Protein AF-A0A0C9RRU3-F1 (afdb_monomer_lite)

InterPro domains:
  IPR029052 Metallo-dependent phosphatase-like [G3DSA:3.60.21.10] (7-109)
  IPR029052 Metallo-dependent phosphatase-like [SSF56300] (15-109)
  IPR043360 PP2B [PTHR45673] (9-109)

Organism: Amblyomma americanum (NCBI:txid6943)

Secondary structure (DSSP, 8-state):
------------SSS-S-TTSPPPP-SEEPHHHHB-TTT--B-HHHHHHHHHTT-EE-HHHHHHHHHHHHHHHTTS-SS---PSS-------TT-HHHHHHHHHHH---

Foldseek 3Di:
DPDPPPPPDPQPPPDDPDPPDDAQDPDAAELCRQAPPPPRDGPVVSVLVNVVSVHHHDPVNVVVVVVVVVVVVVVDDPDDDDDDDDDDDDDDPVVSVVVVVCCVVRDPD

pLDDT: mean 91.47, std 13.47, range [39.91, 98.75]

Radius of gyration: 21.02 Å; chains: 1; bounding box: 47×46×60 Å

Sequence (109 aa):
IINMSANNAKIPTTERVVKSVPFPPSHKLTLSEVFEAKSGKPRIEALKQHFVLEGRIEEAAALRIINEGAALLRQEKTMIDIEAPVTVCGDIHGQFYDLMKLFEVGGPP

Structure (mmCIF, N/CA/C/O backbone):
data_AF-A0A0C9RRU3-F1
#
_entry.id   AF-A0A0C9RRU3-F1
#
loop_
_atom_site.group_PDB
_atom_site.id
_atom_site.type_symbol
_atom_site.label_atom_id
_atom_site.label_alt_id
_atom_site.label_comp_id
_atom_site.label_asym_id
_atom_site.label_entity_id
_atom_site.label_seq_id
_atom_site.pdbx_PDB_ins_code
_atom_site.Cartn_x
_atom_site.Cartn_y
_atom_site.Cartn_z
_atom_site.occupancy
_atom_site.B_iso_or_equiv
_atom_site.auth_seq_id
_atom_site.auth_comp_id
_atom_site.auth_asym_id
_atom_site.auth_atom_id
_atom_site.pdbx_PDB_model_num
ATOM 1 N N . ILE A 1 1 ? 3.432 -26.981 -35.818 1.00 39.91 1 ILE A N 1
ATOM 2 C CA . ILE A 1 1 ? 4.343 -26.536 -36.900 1.00 39.91 1 ILE A CA 1
ATOM 3 C C . ILE A 1 1 ? 4.424 -25.016 -36.802 1.00 39.91 1 ILE A C 1
ATOM 5 O O . ILE A 1 1 ? 3.570 -24.330 -37.343 1.00 39.91 1 ILE A O 1
ATOM 9 N N . ILE A 1 2 ? 5.348 -24.500 -35.987 1.00 43.44 2 ILE A N 1
ATOM 10 C CA . ILE A 1 2 ? 5.606 -23.056 -35.893 1.00 43.44 2 ILE A CA 1
ATOM 11 C C . ILE A 1 2 ? 6.713 -22.771 -36.901 1.00 43.44 2 ILE A C 1
ATOM 13 O O . ILE A 1 2 ? 7.799 -23.341 -36.812 1.00 43.44 2 ILE A O 1
ATOM 17 N N . ASN A 1 3 ? 6.387 -21.962 -37.903 1.00 41.03 3 ASN A N 1
ATOM 18 C CA . ASN A 1 3 ? 7.277 -21.581 -38.985 1.00 41.03 3 ASN A CA 1
ATOM 19 C C . ASN A 1 3 ? 8.408 -20.705 -38.419 1.00 41.03 3 ASN A C 1
ATOM 21 O O . ASN A 1 3 ? 8.211 -19.517 -38.173 1.00 41.03 3 ASN A O 1
ATOM 25 N N . MET A 1 4 ? 9.578 -21.294 -38.157 1.00 48.91 4 MET A N 1
ATOM 26 C CA . MET A 1 4 ? 10.793 -20.539 -37.851 1.00 48.91 4 MET A CA 1
ATOM 27 C C . MET A 1 4 ? 11.403 -20.026 -39.158 1.00 48.91 4 MET A C 1
ATOM 29 O O . MET A 1 4 ? 12.337 -20.613 -39.699 1.00 48.91 4 MET A O 1
ATOM 33 N N . SER A 1 5 ? 10.894 -18.907 -39.670 1.00 47.69 5 SER A N 1
ATOM 34 C CA . SER A 1 5 ? 11.668 -18.096 -40.608 1.00 47.69 5 SER A CA 1
ATOM 35 C C . SER A 1 5 ? 12.776 -17.396 -39.818 1.00 47.69 5 SER A C 1
ATOM 37 O O . SER A 1 5 ? 12.534 -16.405 -39.127 1.00 47.69 5 SER A O 1
ATOM 39 N N . ALA A 1 6 ? 13.983 -17.959 -39.877 1.00 52.50 6 ALA A N 1
ATOM 40 C CA . ALA A 1 6 ? 15.190 -17.406 -39.281 1.00 52.50 6 ALA A CA 1
ATOM 41 C C . ALA A 1 6 ? 15.561 -16.076 -39.961 1.00 52.50 6 ALA A C 1
ATOM 43 O O . ALA A 1 6 ? 16.318 -16.039 -40.930 1.00 52.50 6 ALA A O 1
ATOM 44 N N . ASN A 1 7 ? 15.028 -14.968 -39.445 1.00 56.88 7 ASN A N 1
ATOM 45 C CA . ASN A 1 7 ? 15.553 -13.643 -39.748 1.00 56.88 7 ASN A CA 1
ATOM 46 C C . ASN A 1 7 ? 16.900 -13.490 -39.036 1.00 56.88 7 ASN A C 1
ATOM 48 O O . ASN A 1 7 ? 16.959 -13.238 -37.835 1.00 56.88 7 ASN A O 1
ATOM 52 N N . ASN A 1 8 ? 17.984 -13.643 -39.798 1.00 58.62 8 ASN A N 1
ATOM 53 C CA . ASN A 1 8 ? 19.374 -13.452 -39.378 1.00 58.62 8 ASN A CA 1
ATOM 54 C C . ASN A 1 8 ? 19.716 -11.957 -39.169 1.00 58.62 8 ASN A C 1
ATOM 56 O O . ASN A 1 8 ? 20.710 -11.446 -39.686 1.00 58.62 8 ASN A O 1
ATOM 60 N N . ALA A 1 9 ? 18.853 -11.218 -38.469 1.00 67.50 9 ALA A N 1
ATOM 61 C CA . ALA A 1 9 ? 19.123 -9.843 -38.080 1.00 67.50 9 ALA A CA 1
ATOM 62 C C . ALA A 1 9 ? 20.067 -9.866 -36.873 1.00 67.50 9 ALA A C 1
ATOM 64 O O . ALA A 1 9 ? 19.759 -10.500 -35.865 1.00 67.50 9 ALA A O 1
ATOM 65 N N . LYS A 1 10 ? 21.219 -9.184 -36.962 1.00 70.88 10 LYS A N 1
ATOM 66 C CA . LYS A 1 10 ? 22.111 -8.973 -35.811 1.00 70.88 10 LYS A CA 1
ATOM 67 C C . LYS A 1 10 ? 21.316 -8.260 -34.718 1.00 70.88 10 LYS A C 1
ATOM 69 O O . LYS A 1 10 ? 21.079 -7.060 -34.814 1.00 70.88 10 LYS A O 1
ATOM 74 N N . ILE A 1 11 ? 20.876 -9.011 -33.712 1.00 69.69 11 ILE A N 1
ATOM 75 C CA . ILE A 1 11 ? 20.159 -8.462 -32.566 1.00 69.69 11 ILE A CA 1
ATOM 76 C C . ILE A 1 11 ? 21.169 -7.612 -31.783 1.00 69.69 11 ILE A C 1
ATOM 78 O O . ILE A 1 11 ? 22.217 -8.143 -31.402 1.00 69.69 11 ILE A O 1
ATOM 82 N N . PRO A 1 12 ? 20.912 -6.311 -31.561 1.00 75.12 12 PRO A N 1
ATOM 83 C CA . PRO A 1 12 ? 21.789 -5.491 -30.738 1.00 75.12 12 PRO A CA 1
ATOM 84 C C . PRO A 1 12 ? 21.875 -6.104 -29.337 1.00 75.12 12 PRO A C 1
ATOM 86 O O . PRO A 1 12 ? 20.855 -6.295 -28.681 1.00 75.12 12 PRO A O 1
ATOM 89 N N . THR A 1 13 ? 23.082 -6.428 -28.872 1.00 79.31 13 THR A N 1
ATOM 90 C CA . THR A 1 13 ? 23.293 -7.039 -27.546 1.00 79.31 13 THR A CA 1
ATOM 91 C C . THR A 1 13 ? 23.162 -6.034 -26.401 1.00 79.31 13 THR A C 1
ATOM 93 O O . THR A 1 13 ? 23.091 -6.427 -25.241 1.00 79.31 13 THR A O 1
ATOM 96 N N . THR A 1 14 ? 23.134 -4.741 -26.724 1.00 83.06 14 THR A N 1
ATOM 97 C CA . THR A 1 14 ? 23.040 -3.626 -25.775 1.00 83.06 14 THR A CA 1
ATOM 98 C C . THR A 1 14 ? 21.632 -3.048 -25.661 1.00 83.06 14 THR A C 1
ATOM 100 O O . THR A 1 14 ? 21.341 -2.359 -24.687 1.00 83.06 14 THR A O 1
ATOM 103 N N . GLU A 1 15 ? 20.751 -3.309 -26.630 1.00 86.56 15 GLU A N 1
ATOM 104 C CA . GLU A 1 15 ? 19.374 -2.817 -26.609 1.00 86.56 15 GLU A CA 1
ATOM 105 C C . GLU A 1 15 ? 18.403 -3.914 -26.191 1.00 86.56 15 GLU A C 1
ATOM 107 O O . GLU A 1 15 ? 18.589 -5.101 -26.461 1.00 86.56 15 GLU A O 1
ATOM 112 N N . ARG A 1 16 ? 17.298 -3.507 -25.566 1.00 86.56 16 ARG A N 1
ATOM 113 C CA . ARG A 1 16 ? 16.240 -4.446 -25.220 1.00 86.56 16 ARG A CA 1
ATOM 114 C C . ARG A 1 16 ? 15.586 -5.006 -26.479 1.00 86.56 16 ARG A C 1
ATOM 116 O O . ARG A 1 16 ? 15.019 -4.270 -27.285 1.00 86.56 16 ARG A O 1
ATOM 123 N N . VAL A 1 17 ? 15.602 -6.331 -26.573 1.00 90.75 17 VAL A N 1
ATOM 124 C CA . VAL A 1 17 ? 15.046 -7.092 -27.698 1.00 90.75 17 VAL A CA 1
ATOM 125 C C . VAL A 1 17 ? 13.519 -6.988 -27.752 1.00 90.75 17 VAL A C 1
ATOM 127 O O . VAL A 1 17 ? 12.944 -6.789 -28.818 1.00 90.75 17 VAL A O 1
ATOM 130 N N . VAL A 1 18 ? 12.850 -7.069 -26.597 1.00 90.12 18 VAL A N 1
ATOM 131 C CA . VAL A 1 18 ? 11.384 -7.020 -26.501 1.00 90.12 18 VAL A CA 1
ATOM 132 C C . VAL A 1 18 ? 10.938 -5.637 -26.036 1.00 90.12 18 VAL A C 1
ATOM 134 O O . VAL A 1 18 ? 10.841 -5.365 -24.841 1.00 90.12 18 VAL A O 1
ATOM 137 N N . LYS A 1 19 ? 10.676 -4.748 -26.996 1.00 90.69 19 LYS A N 1
ATOM 138 C CA . LYS A 1 19 ? 10.280 -3.354 -26.726 1.00 90.69 19 LYS A CA 1
ATOM 139 C C . LYS A 1 19 ? 8.822 -3.204 -26.258 1.00 90.69 19 LYS A C 1
ATOM 141 O O . LYS A 1 19 ? 8.485 -2.169 -25.701 1.00 90.69 19 LYS A O 1
ATOM 146 N N . SER A 1 20 ? 7.975 -4.216 -26.470 1.00 94.25 20 SER A N 1
ATOM 147 C CA . SER A 1 20 ? 6.543 -4.192 -26.122 1.00 94.25 20 SER A CA 1
ATOM 148 C C . SER A 1 20 ? 6.248 -4.416 -24.639 1.00 94.25 20 SER A C 1
ATOM 150 O O . SER A 1 20 ? 5.193 -4.009 -24.164 1.00 94.25 20 SER A O 1
ATOM 152 N N . VAL A 1 21 ? 7.148 -5.072 -23.906 1.00 93.38 21 VAL A N 1
ATOM 153 C CA . VAL A 1 21 ? 6.975 -5.271 -22.464 1.00 93.38 21 VAL A CA 1
ATOM 154 C C . VAL A 1 21 ? 7.262 -3.931 -21.781 1.00 93.38 21 VAL A C 1
ATOM 156 O O . VAL A 1 21 ? 8.265 -3.307 -22.107 1.00 93.38 21 VAL A O 1
ATOM 159 N N . PRO A 1 22 ? 6.441 -3.433 -20.852 1.00 93.12 22 PRO A N 1
ATOM 160 C CA . PRO A 1 22 ? 6.757 -2.201 -20.130 1.00 93.12 22 PRO A CA 1
ATOM 161 C C . PRO A 1 22 ? 8.060 -2.313 -19.322 1.00 93.12 22 PRO A C 1
ATOM 163 O O . PRO A 1 22 ? 8.557 -3.412 -19.062 1.00 93.12 22 PRO A O 1
ATOM 166 N N . PHE A 1 23 ? 8.657 -1.176 -18.970 1.00 93.69 23 PHE A N 1
ATOM 167 C CA . PHE A 1 23 ? 9.732 -1.123 -17.980 1.00 93.69 23 PHE A CA 1
ATOM 168 C C . PHE A 1 23 ? 9.148 -0.691 -16.634 1.00 93.69 23 PHE A C 1
ATOM 170 O O . PHE A 1 23 ? 8.383 0.277 -16.616 1.00 93.69 23 PHE A O 1
ATOM 177 N N . PRO A 1 24 ? 9.545 -1.330 -15.522 1.00 96.25 24 PRO A N 1
ATOM 178 C CA . PRO A 1 24 ? 9.242 -0.810 -14.200 1.00 96.25 24 PRO A CA 1
ATOM 179 C C . PRO A 1 24 ? 9.817 0.601 -14.010 1.00 96.25 24 PRO A C 1
ATOM 181 O O . PRO A 1 24 ? 10.931 0.873 -14.477 1.00 96.25 24 PRO A O 1
ATOM 184 N N . PRO A 1 25 ? 9.118 1.503 -13.304 1.00 96.62 25 PRO A N 1
ATOM 185 C CA . PRO A 1 25 ? 9.667 2.784 -12.899 1.00 96.62 25 PRO A CA 1
ATOM 186 C C . PRO A 1 25 ? 10.915 2.601 -12.031 1.00 96.62 25 PRO A C 1
ATOM 188 O O . PRO A 1 25 ? 10.870 1.988 -10.964 1.00 96.62 25 PRO A O 1
ATOM 191 N N . SER A 1 26 ? 12.033 3.189 -12.459 1.00 96.12 26 SER A N 1
ATOM 192 C CA . SER A 1 26 ? 13.265 3.229 -11.657 1.00 96.12 26 SER A CA 1
ATOM 193 C C . SER A 1 26 ? 13.170 4.209 -10.484 1.00 96.12 26 SER A C 1
ATOM 195 O O . SER A 1 26 ? 13.862 4.042 -9.479 1.00 96.12 26 SER A O 1
ATOM 197 N N . HIS A 1 27 ? 12.334 5.246 -10.619 1.00 97.38 27 HIS A N 1
ATOM 198 C CA . HIS A 1 27 ? 12.107 6.251 -9.581 1.00 97.38 27 HIS A CA 1
ATOM 199 C C . HIS A 1 27 ? 11.352 5.641 -8.401 1.00 97.38 27 HIS A C 1
ATOM 201 O O . HIS A 1 27 ? 10.306 5.010 -8.582 1.00 97.38 27 HIS A O 1
ATOM 207 N N . LYS A 1 28 ? 11.871 5.859 -7.191 1.00 98.44 28 LYS A N 1
ATOM 208 C CA . LYS A 1 28 ? 11.166 5.507 -5.963 1.00 98.44 28 LYS A CA 1
ATOM 209 C C . LYS A 1 28 ? 10.364 6.708 -5.490 1.00 98.44 28 LYS A C 1
ATOM 211 O O . LYS A 1 28 ? 10.958 7.760 -5.286 1.00 98.44 28 LYS A O 1
ATOM 216 N N . LEU A 1 29 ? 9.058 6.547 -5.264 1.00 98.50 29 LEU A N 1
ATOM 217 C CA . LEU A 1 29 ? 8.262 7.655 -4.731 1.00 98.50 29 LEU A CA 1
ATOM 218 C C . LEU A 1 29 ? 8.767 8.052 -3.346 1.00 98.50 29 LEU A C 1
ATOM 220 O O . LEU A 1 29 ? 8.907 7.215 -2.447 1.00 98.50 29 LEU A O 1
ATOM 224 N N . THR A 1 30 ? 9.006 9.345 -3.205 1.00 98.25 30 THR A N 1
ATOM 225 C CA . THR A 1 30 ? 9.457 10.002 -1.985 1.00 98.25 30 THR A CA 1
ATOM 226 C C . THR A 1 30 ? 8.311 10.189 -0.998 1.00 98.25 30 THR A C 1
ATOM 228 O O . THR A 1 30 ? 7.129 10.102 -1.339 1.00 98.25 30 THR A O 1
ATOM 231 N N . LEU A 1 31 ? 8.636 10.509 0.253 1.00 97.50 31 LEU A N 1
ATOM 232 C CA . LEU A 1 31 ? 7.629 10.738 1.293 1.00 97.50 31 LEU A CA 1
ATOM 233 C C . LEU A 1 31 ? 6.639 11.872 0.939 1.00 97.50 31 LEU A C 1
ATOM 235 O O . LEU A 1 31 ? 5.454 11.767 1.251 1.00 97.50 31 LEU A O 1
ATOM 239 N N . SER A 1 32 ? 7.082 12.927 0.250 1.00 96.94 32 SER A N 1
ATOM 240 C CA . SER A 1 32 ? 6.218 14.038 -0.190 1.00 96.94 32 SER A CA 1
ATOM 241 C C . SER A 1 32 ? 5.346 13.700 -1.407 1.00 96.94 32 SER A C 1
ATOM 243 O O . SER A 1 32 ? 4.296 14.317 -1.607 1.00 96.94 32 SER A O 1
ATOM 245 N N . GLU A 1 33 ? 5.759 12.724 -2.218 1.00 97.81 33 GLU A N 1
ATOM 246 C CA . GLU A 1 33 ? 4.968 12.189 -3.330 1.00 97.81 33 GLU A CA 1
ATOM 247 C C . GLU A 1 33 ? 3.932 11.176 -2.839 1.00 97.81 33 GLU A C 1
ATOM 249 O O . GLU A 1 33 ? 2.818 11.136 -3.360 1.00 97.81 33 GLU A O 1
ATOM 254 N N . VAL A 1 34 ? 4.271 10.397 -1.806 1.00 98.25 34 VAL A N 1
ATOM 255 C CA . VAL A 1 34 ? 3.370 9.411 -1.199 1.00 98.25 34 VAL A CA 1
ATOM 256 C C . VAL A 1 34 ? 2.299 10.075 -0.339 1.00 98.25 34 VAL A C 1
ATOM 258 O O . VAL A 1 34 ? 1.160 9.619 -0.353 1.00 98.25 34 VAL A O 1
ATOM 261 N N . PHE A 1 35 ? 2.619 11.144 0.394 1.00 98.19 35 PHE A N 1
ATOM 262 C CA . PHE A 1 35 ? 1.693 11.766 1.343 1.00 98.19 35 PHE A CA 1
ATOM 263 C C . PHE A 1 35 ? 1.268 13.177 0.920 1.00 98.19 35 PHE A C 1
ATOM 265 O O . PHE A 1 35 ? 2.034 13.978 0.384 1.00 98.19 35 PHE A O 1
ATOM 272 N N . GLU A 1 36 ? 0.009 13.516 1.167 1.00 96.56 36 GLU A N 1
ATOM 273 C CA . GLU A 1 36 ? -0.487 14.880 1.010 1.00 96.56 36 GLU A CA 1
ATOM 274 C C . GLU A 1 36 ? 0.019 15.788 2.134 1.00 96.56 36 GLU A C 1
ATOM 276 O O . GLU A 1 36 ? -0.161 15.496 3.314 1.00 96.56 36 GLU A O 1
ATOM 281 N N . ALA A 1 37 ? 0.580 16.948 1.780 1.00 93.12 37 ALA A N 1
ATOM 282 C CA . ALA A 1 37 ? 1.140 17.879 2.762 1.00 93.12 37 ALA A CA 1
ATOM 283 C C . ALA A 1 37 ? 0.094 18.459 3.733 1.00 93.12 37 ALA A C 1
ATOM 285 O O . ALA A 1 37 ? 0.427 18.779 4.868 1.00 93.12 37 ALA A O 1
ATOM 286 N N . LYS A 1 38 ? -1.163 18.612 3.290 1.00 93.62 38 LYS A N 1
ATOM 287 C CA . LYS A 1 38 ? -2.236 19.213 4.102 1.00 93.62 38 LYS A CA 1
ATOM 288 C C . LYS A 1 38 ? -2.924 18.201 5.010 1.00 93.62 38 LYS A C 1
ATOM 290 O O . LYS A 1 38 ? -3.153 18.490 6.176 1.00 93.62 38 LYS A O 1
ATOM 295 N N . SER A 1 39 ? -3.300 17.049 4.457 1.00 94.25 39 SER A N 1
ATOM 296 C CA . SER A 1 39 ? -4.084 16.038 5.172 1.00 94.25 39 SER A CA 1
ATOM 297 C C . SER A 1 39 ? -3.207 15.018 5.897 1.00 94.25 39 SER A C 1
ATOM 299 O O . SER A 1 39 ? -3.693 14.316 6.778 1.00 94.25 39 SER A O 1
ATOM 301 N N . GLY A 1 40 ? -1.931 14.904 5.517 1.00 95.31 40 GLY A N 1
ATOM 302 C CA . GLY A 1 40 ? -1.025 13.875 6.015 1.00 95.31 40 GLY A CA 1
ATOM 303 C C . GLY A 1 40 ? -1.363 12.467 5.525 1.00 95.31 40 GLY A C 1
ATOM 304 O O . GLY A 1 40 ? -0.649 11.540 5.902 1.00 95.31 40 GLY A O 1
ATOM 305 N N . LYS A 1 41 ? -2.408 12.303 4.697 1.00 95.75 41 LYS A N 1
ATOM 306 C CA . LYS A 1 41 ? -2.894 11.009 4.206 1.00 95.75 41 LYS A CA 1
ATOM 307 C C . LYS A 1 41 ? -2.087 10.511 2.998 1.00 95.75 41 LYS A C 1
ATOM 309 O O . LYS A 1 41 ? -1.585 11.335 2.226 1.00 95.75 41 LYS A O 1
ATOM 314 N N . PRO A 1 42 ? -1.967 9.184 2.808 1.00 97.56 42 PRO A N 1
ATOM 315 C CA . PRO A 1 42 ? -1.384 8.616 1.598 1.00 97.56 42 PRO A CA 1
ATOM 316 C C . PRO A 1 42 ? -2.221 8.942 0.354 1.00 97.56 42 PRO A C 1
ATOM 318 O O . PRO A 1 42 ? -3.448 8.850 0.376 1.00 97.56 42 PRO A O 1
ATOM 321 N N . ARG A 1 43 ? -1.557 9.245 -0.762 1.00 97.69 43 ARG A N 1
ATOM 322 C CA . ARG A 1 43 ? -2.170 9.429 -2.083 1.00 97.69 43 ARG A CA 1
ATOM 323 C C . ARG A 1 43 ? -2.447 8.066 -2.716 1.00 97.69 43 ARG A C 1
ATOM 325 O O . ARG A 1 43 ? -1.643 7.568 -3.503 1.00 97.69 43 ARG A O 1
ATOM 332 N N . ILE A 1 44 ? -3.577 7.461 -2.354 1.00 95.62 44 ILE A N 1
ATOM 333 C CA . ILE A 1 44 ? -3.930 6.078 -2.728 1.00 95.62 44 ILE A CA 1
ATOM 334 C C . ILE A 1 44 ? -3.882 5.864 -4.247 1.00 95.62 44 ILE A C 1
ATOM 336 O O . ILE A 1 44 ? -3.272 4.899 -4.699 1.00 95.62 44 ILE A O 1
ATOM 340 N N . GLU A 1 45 ? -4.430 6.786 -5.041 1.00 95.44 45 GLU A N 1
ATOM 341 C CA . GLU A 1 45 ? -4.417 6.659 -6.506 1.00 95.44 45 GLU A CA 1
ATOM 342 C C . GLU A 1 45 ? -3.001 6.692 -7.095 1.00 95.44 45 GLU A C 1
ATOM 344 O O . GLU A 1 45 ? -2.683 5.904 -7.985 1.00 95.44 45 GLU A O 1
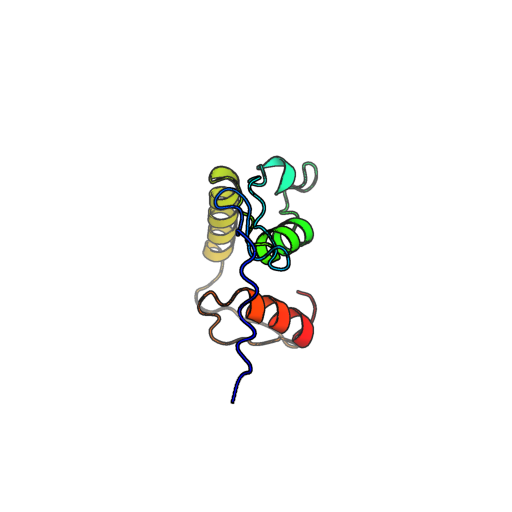ATOM 349 N N . ALA A 1 46 ? -2.119 7.545 -6.562 1.00 96.31 46 ALA A N 1
ATOM 350 C CA . ALA A 1 46 ? -0.728 7.609 -7.009 1.00 96.31 46 ALA A CA 1
ATOM 351 C C . ALA A 1 46 ? 0.028 6.317 -6.662 1.00 96.31 46 ALA A C 1
ATOM 353 O O . ALA A 1 46 ? 0.741 5.771 -7.502 1.00 96.31 46 ALA A O 1
ATOM 354 N N . LEU A 1 47 ? -0.170 5.791 -5.448 1.00 97.94 47 LEU A N 1
ATOM 355 C CA . LEU A 1 47 ? 0.415 4.520 -5.015 1.00 97.94 47 LEU A CA 1
ATOM 356 C C . LEU A 1 47 ? -0.083 3.348 -5.865 1.00 97.94 47 LEU A C 1
ATOM 358 O O . LEU A 1 47 ? 0.722 2.548 -6.335 1.00 97.94 47 LEU A O 1
ATOM 362 N N . LYS A 1 48 ? -1.395 3.270 -6.103 1.00 96.75 48 LYS A N 1
ATOM 363 C CA . LYS A 1 48 ? -2.020 2.240 -6.937 1.00 96.75 48 LYS A CA 1
ATOM 364 C C . LYS A 1 48 ? -1.417 2.227 -8.339 1.00 96.75 48 LYS A C 1
ATOM 366 O O . LYS A 1 48 ? -0.957 1.183 -8.794 1.00 96.75 48 LYS A O 1
ATOM 371 N N . GLN A 1 49 ? -1.381 3.382 -9.005 1.00 96.75 49 GLN A N 1
ATOM 372 C CA . GLN A 1 49 ? -0.812 3.513 -10.350 1.00 96.75 49 GLN A CA 1
ATOM 373 C C . GLN A 1 49 ? 0.667 3.115 -10.383 1.00 96.75 49 GLN A C 1
ATOM 375 O O . GLN A 1 49 ? 1.101 2.424 -11.302 1.00 96.75 49 GLN A O 1
ATOM 380 N N . HIS A 1 50 ? 1.430 3.505 -9.361 1.00 98.19 50 HIS A N 1
ATOM 381 C CA . HIS A 1 50 ? 2.852 3.192 -9.275 1.00 98.19 50 HIS A CA 1
ATOM 382 C C . HIS A 1 50 ? 3.113 1.698 -9.064 1.00 98.19 50 HIS A C 1
ATOM 384 O O . HIS A 1 50 ? 3.955 1.121 -9.747 1.00 98.19 50 HIS A O 1
ATOM 390 N N . PHE A 1 51 ? 2.361 1.046 -8.174 1.00 98.19 51 PHE A N 1
ATOM 391 C CA . PHE A 1 51 ? 2.514 -0.384 -7.894 1.00 98.19 51 PHE A CA 1
ATOM 392 C C . PHE A 1 51 ? 2.047 -1.282 -9.043 1.00 98.19 51 PHE A C 1
ATOM 394 O O . PHE A 1 51 ? 2.667 -2.317 -9.272 1.00 98.19 51 PHE A O 1
ATOM 401 N N . VAL A 1 52 ? 1.026 -0.880 -9.812 1.00 97.31 52 VAL A N 1
ATOM 402 C CA . VAL A 1 52 ? 0.621 -1.599 -11.041 1.00 97.31 52 VAL A CA 1
ATOM 403 C C . VAL A 1 52 ? 1.754 -1.635 -12.070 1.00 97.31 52 VAL A C 1
ATOM 405 O O . VAL A 1 52 ? 1.852 -2.578 -12.847 1.00 97.31 52 VAL A O 1
ATOM 408 N N . LEU A 1 53 ? 2.627 -0.628 -12.062 1.00 97.50 53 LEU A N 1
ATOM 409 C CA . LEU A 1 53 ? 3.810 -0.571 -12.916 1.00 97.50 53 LEU A CA 1
ATOM 410 C C . LEU A 1 53 ? 5.050 -1.191 -12.253 1.00 97.50 53 LEU A C 1
ATOM 412 O O . LEU A 1 53 ? 6.151 -1.007 -12.754 1.00 97.50 53 LEU A O 1
ATOM 416 N N . GLU A 1 54 ? 4.904 -1.906 -11.134 1.00 98.06 54 GLU A N 1
ATOM 417 C CA . GLU A 1 54 ? 6.010 -2.492 -10.354 1.00 98.06 54 GLU A CA 1
ATOM 418 C C . GLU A 1 54 ? 6.966 -1.448 -9.742 1.00 98.06 54 GLU A C 1
ATOM 420 O O . GLU A 1 54 ? 8.093 -1.754 -9.333 1.00 98.06 54 GLU A O 1
ATOM 425 N N . GLY A 1 55 ? 6.512 -0.196 -9.658 1.00 98.25 55 GLY A N 1
ATOM 426 C CA . GLY A 1 55 ? 7.236 0.897 -9.037 1.00 98.25 55 GLY A CA 1
ATOM 427 C C . GLY A 1 55 ? 7.425 0.676 -7.536 1.00 98.25 55 GLY A C 1
ATOM 428 O O . GLY A 1 55 ? 6.634 0.018 -6.860 1.00 98.25 55 GLY A O 1
ATOM 429 N N . ARG A 1 56 ? 8.499 1.242 -6.985 1.00 98.56 56 ARG A N 1
ATOM 430 C CA . ARG A 1 56 ? 8.825 1.148 -5.553 1.00 98.56 56 ARG A CA 1
ATOM 431 C C . ARG A 1 56 ? 8.682 2.500 -4.868 1.00 98.56 56 ARG A C 1
ATOM 433 O O . ARG A 1 56 ? 8.697 3.535 -5.523 1.00 98.56 56 ARG A O 1
ATOM 440 N N . ILE A 1 57 ? 8.586 2.500 -3.548 1.00 98.62 57 ILE A N 1
ATOM 441 C CA . ILE A 1 57 ? 8.633 3.722 -2.739 1.00 98.62 57 ILE A CA 1
ATOM 442 C C . ILE A 1 57 ? 9.893 3.724 -1.876 1.00 98.62 57 ILE A C 1
ATOM 444 O O . ILE A 1 57 ? 10.556 2.693 -1.722 1.00 98.62 57 ILE A O 1
ATOM 448 N N . GLU A 1 58 ? 10.262 4.887 -1.353 1.00 98.56 58 GLU A N 1
ATOM 449 C CA . GL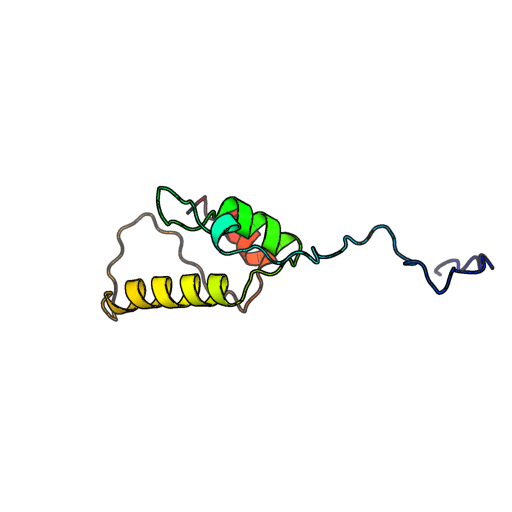U A 1 58 ? 11.343 4.986 -0.379 1.00 98.56 58 GLU A CA 1
ATOM 450 C C . GLU A 1 58 ? 11.015 4.202 0.894 1.00 98.56 58 GLU A C 1
ATOM 452 O O . GLU A 1 58 ? 9.864 4.115 1.325 1.00 98.56 58 GLU A O 1
ATOM 457 N N . GLU A 1 59 ? 12.051 3.656 1.528 1.00 98.50 59 GLU A N 1
ATOM 458 C CA . GLU A 1 59 ? 11.909 2.854 2.744 1.00 98.50 59 GLU A CA 1
ATOM 459 C C . GLU A 1 59 ? 11.217 3.638 3.864 1.00 98.50 59 GLU A C 1
ATOM 461 O O . GLU A 1 59 ? 10.310 3.120 4.507 1.00 98.50 59 GLU A O 1
ATOM 466 N N . ALA A 1 60 ? 11.564 4.916 4.037 1.00 98.19 60 ALA A N 1
ATOM 467 C CA . ALA A 1 60 ? 10.926 5.784 5.021 1.00 98.19 60 ALA A CA 1
ATOM 468 C C . ALA A 1 60 ? 9.412 5.936 4.778 1.00 98.19 60 ALA A C 1
ATOM 470 O O . ALA A 1 60 ? 8.632 5.933 5.730 1.00 98.19 60 ALA A O 1
ATOM 471 N N . ALA A 1 61 ? 8.981 6.026 3.514 1.00 98.31 61 ALA A N 1
ATOM 472 C CA . ALA A 1 61 ? 7.564 6.097 3.168 1.00 98.31 61 ALA A CA 1
ATOM 473 C C . ALA A 1 61 ? 6.850 4.764 3.449 1.00 98.31 61 ALA A C 1
ATOM 475 O O . ALA A 1 61 ? 5.768 4.765 4.035 1.00 98.31 61 ALA A O 1
ATOM 476 N N . ALA A 1 62 ? 7.475 3.632 3.104 1.00 98.56 62 ALA A N 1
ATOM 477 C CA . ALA A 1 62 ? 6.938 2.302 3.393 1.00 98.56 62 ALA A CA 1
ATOM 478 C C . ALA A 1 62 ? 6.799 2.054 4.902 1.00 98.56 62 ALA A C 1
ATOM 480 O O . ALA A 1 62 ? 5.727 1.675 5.370 1.00 98.56 62 ALA A O 1
ATOM 481 N N . LEU A 1 63 ? 7.855 2.330 5.673 1.00 98.69 63 LEU A N 1
ATOM 482 C CA . LEU A 1 63 ? 7.849 2.202 7.130 1.00 98.69 63 LEU A CA 1
ATOM 483 C C . LEU A 1 63 ? 6.780 3.086 7.766 1.00 98.69 63 LEU A C 1
ATOM 485 O O . LEU A 1 63 ? 6.117 2.657 8.706 1.00 98.69 63 LEU A O 1
ATOM 489 N N . ARG A 1 64 ? 6.572 4.299 7.244 1.00 98.25 64 ARG A N 1
ATOM 490 C CA . ARG A 1 64 ? 5.509 5.182 7.722 1.00 98.25 64 ARG A CA 1
ATOM 491 C C . ARG A 1 64 ? 4.124 4.566 7.510 1.00 98.25 64 ARG A C 1
ATOM 493 O O . ARG A 1 64 ? 3.374 4.484 8.476 1.00 98.25 64 ARG A O 1
ATOM 500 N N . ILE A 1 65 ? 3.816 4.074 6.305 1.00 98.50 65 ILE A N 1
ATOM 501 C CA . ILE A 1 65 ? 2.538 3.393 6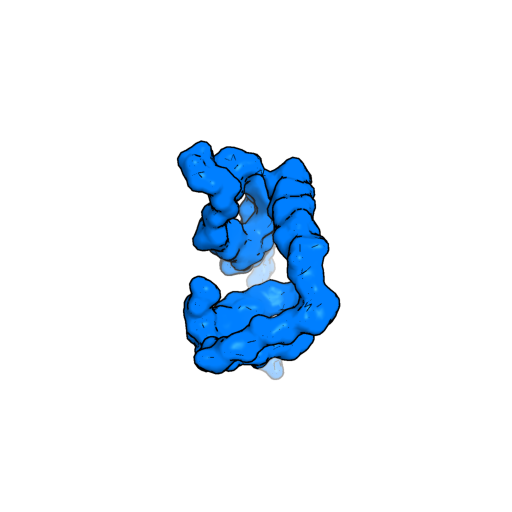.013 1.00 98.50 65 ILE A CA 1
ATOM 502 C C . ILE A 1 65 ? 2.337 2.193 6.951 1.00 98.50 65 ILE A C 1
ATOM 504 O O . ILE A 1 65 ? 1.277 2.056 7.559 1.00 98.50 65 ILE A O 1
ATOM 508 N N . ILE A 1 66 ? 3.362 1.347 7.103 1.00 98.75 66 ILE A N 1
ATOM 509 C CA . ILE A 1 66 ? 3.307 0.145 7.948 1.00 98.75 66 ILE A CA 1
ATOM 510 C C . ILE A 1 66 ? 3.058 0.517 9.414 1.00 98.75 66 ILE A C 1
ATOM 512 O O . ILE A 1 66 ? 2.194 -0.069 10.063 1.00 98.75 66 ILE A O 1
ATOM 516 N N . ASN A 1 67 ? 3.796 1.493 9.944 1.00 98.62 67 ASN A N 1
ATOM 517 C CA . ASN A 1 67 ? 3.704 1.878 11.350 1.00 98.62 67 ASN A CA 1
ATOM 518 C C . ASN A 1 67 ? 2.387 2.589 11.678 1.00 98.62 67 ASN A C 1
ATOM 520 O O . ASN A 1 67 ? 1.798 2.294 12.718 1.00 98.62 67 ASN A O 1
ATOM 524 N N . GLU A 1 68 ? 1.910 3.486 10.808 1.00 98.19 68 GLU A N 1
ATOM 525 C CA . GLU A 1 68 ? 0.614 4.157 10.976 1.00 98.19 68 GLU A CA 1
ATOM 526 C C . GLU A 1 68 ? -0.541 3.148 10.885 1.00 98.19 68 GLU A C 1
ATOM 528 O O . GLU A 1 68 ? -1.401 3.126 11.765 1.00 98.19 68 GLU A O 1
ATOM 533 N N . GLY A 1 69 ? -0.515 2.243 9.899 1.00 98.19 69 GLY A N 1
ATOM 534 C CA . GLY A 1 69 ? -1.498 1.162 9.784 1.00 98.19 69 GLY A CA 1
ATOM 535 C C . GLY A 1 69 ? -1.497 0.241 11.007 1.00 98.19 69 GLY A C 1
ATOM 536 O O . GLY A 1 69 ? -2.545 -0.028 11.587 1.00 98.19 69 GLY A O 1
ATOM 537 N N . ALA A 1 70 ? -0.318 -0.172 11.478 1.00 98.62 70 ALA A N 1
ATOM 538 C CA . ALA A 1 70 ? -0.201 -0.987 12.684 1.00 98.62 70 ALA A CA 1
ATOM 539 C C . ALA A 1 70 ? -0.695 -0.254 13.942 1.00 98.62 70 ALA A C 1
ATOM 541 O O . ALA A 1 70 ? -1.249 -0.880 14.840 1.00 98.62 70 ALA A O 1
ATOM 542 N N . ALA A 1 71 ? -0.492 1.062 14.045 1.00 98.44 71 ALA A N 1
ATOM 543 C CA . ALA A 1 71 ? -0.995 1.849 15.168 1.00 98.44 71 ALA A CA 1
ATOM 544 C C . ALA A 1 71 ? -2.529 1.928 15.187 1.00 98.44 71 ALA A C 1
ATOM 546 O O . ALA A 1 71 ? -3.101 1.899 16.276 1.00 98.44 71 ALA A O 1
ATOM 547 N N . LEU A 1 72 ? -3.178 1.993 14.019 1.00 97.62 72 LEU A N 1
ATOM 548 C CA . LEU A 1 72 ? -4.638 1.926 13.898 1.00 97.62 72 LEU A CA 1
ATOM 549 C C . LEU A 1 72 ? -5.160 0.540 14.298 1.00 97.62 72 LEU A C 1
ATOM 551 O O . LEU A 1 72 ? -5.975 0.441 15.207 1.00 97.62 72 LEU A O 1
ATOM 555 N N . LEU A 1 73 ? -4.605 -0.528 13.716 1.00 98.12 73 LEU A N 1
ATOM 556 C CA . LEU A 1 73 ? -5.022 -1.910 13.997 1.00 98.12 73 LEU A CA 1
ATOM 557 C C . LEU A 1 73 ? -4.846 -2.302 15.474 1.00 98.12 73 LEU A C 1
ATOM 559 O O . LEU A 1 73 ? -5.659 -3.031 16.029 1.00 98.12 73 LEU A O 1
ATOM 563 N N . ARG A 1 74 ? -3.804 -1.798 16.154 1.00 98.25 74 ARG A N 1
ATOM 564 C CA . ARG A 1 74 ? -3.585 -2.055 17.593 1.00 98.25 74 ARG A CA 1
ATOM 565 C C . ARG A 1 74 ? -4.668 -1.473 18.504 1.00 98.25 74 ARG A C 1
ATOM 567 O O . ARG A 1 74 ? -4.740 -1.879 19.660 1.00 98.25 74 ARG A O 1
ATOM 574 N N . GLN A 1 75 ? -5.440 -0.496 18.033 1.00 97.88 75 GLN A N 1
ATOM 575 C CA . GLN A 1 75 ? -6.531 0.104 18.808 1.00 97.88 75 GLN A CA 1
ATOM 576 C C . GLN A 1 75 ? -7.831 -0.702 18.693 1.00 97.88 75 GLN A C 1
ATOM 578 O O . GLN A 1 75 ? -8.752 -0.486 19.480 1.00 97.88 75 GLN A O 1
ATOM 583 N N . GLU A 1 76 ? -7.913 -1.627 17.737 1.00 97.56 76 GLU A N 1
ATOM 584 C CA . GLU A 1 76 ? -9.093 -2.451 17.507 1.00 97.56 76 GLU A CA 1
ATOM 585 C C . GLU A 1 76 ? -9.130 -3.664 18.448 1.00 97.56 76 GLU A C 1
ATOM 587 O O . GLU A 1 76 ? -8.111 -4.152 18.943 1.00 97.56 76 GLU A O 1
ATOM 592 N N . LYS A 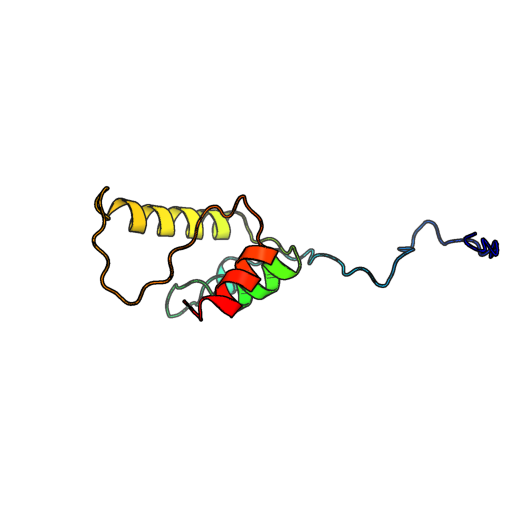1 77 ? -10.338 -4.167 18.721 1.00 97.56 77 LYS A N 1
ATOM 593 C CA . LYS A 1 77 ? -10.526 -5.405 19.487 1.00 97.56 77 LYS A CA 1
ATOM 594 C C . LYS A 1 77 ? -10.145 -6.607 18.621 1.00 97.56 77 LYS A C 1
ATOM 596 O O . LYS A 1 77 ? -10.389 -6.603 17.422 1.00 97.56 77 LYS A O 1
ATOM 601 N N . THR A 1 78 ? -9.673 -7.691 19.242 1.00 97.81 78 THR A N 1
ATOM 602 C CA . THR A 1 78 ? -9.415 -8.966 18.539 1.00 97.81 78 THR A CA 1
ATOM 603 C C . THR A 1 78 ? -10.650 -9.500 17.804 1.00 97.81 78 THR A C 1
ATOM 605 O O . THR A 1 78 ? -10.517 -10.128 16.759 1.00 97.81 78 THR A O 1
ATOM 608 N N . MET A 1 79 ? -11.845 -9.259 18.350 1.00 97.62 79 MET A N 1
ATOM 609 C CA . MET A 1 79 ? -13.123 -9.540 17.699 1.00 97.62 79 MET A CA 1
ATOM 610 C C . MET A 1 79 ? -13.776 -8.205 17.336 1.00 97.62 79 MET A C 1
ATOM 612 O O . MET A 1 79 ? -14.155 -7.449 18.234 1.00 97.62 79 MET A O 1
ATOM 616 N N . ILE A 1 80 ? -13.845 -7.916 16.037 1.00 97.19 80 ILE A N 1
ATOM 617 C CA . ILE A 1 80 ? -14.469 -6.708 15.490 1.00 97.19 80 ILE A CA 1
ATOM 618 C C . ILE A 1 80 ? -15.924 -6.986 15.116 1.00 97.19 80 ILE A C 1
ATOM 620 O O . ILE A 1 80 ? -16.245 -8.053 14.594 1.00 97.19 80 ILE A O 1
ATOM 624 N N . ASP A 1 81 ? -16.786 -6.007 15.364 1.00 96.69 81 ASP A N 1
ATOM 625 C CA . ASP A 1 81 ? -18.191 -6.035 14.972 1.00 96.69 81 ASP A CA 1
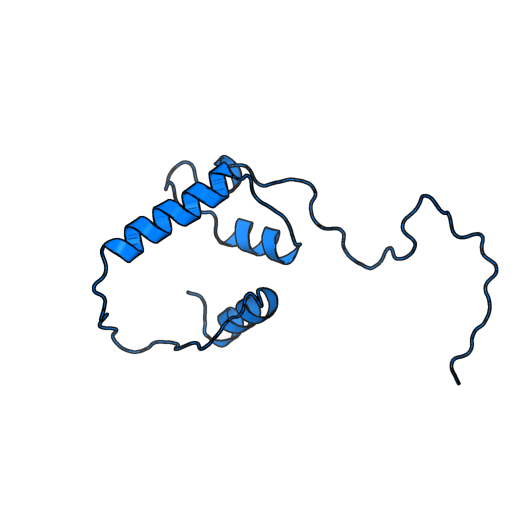ATOM 626 C C . ASP A 1 81 ? -18.361 -5.149 13.727 1.00 96.69 81 ASP A C 1
ATOM 628 O O . ASP A 1 81 ? -17.932 -3.994 13.729 1.00 96.69 81 ASP A O 1
ATOM 632 N N . ILE A 1 82 ? -18.955 -5.686 12.656 1.00 96.25 82 ILE A N 1
ATOM 633 C CA . ILE A 1 82 ? -19.172 -4.978 11.383 1.00 96.25 82 ILE A CA 1
ATOM 634 C C . ILE A 1 82 ? -20.650 -5.068 10.998 1.00 96.25 82 ILE A C 1
ATOM 636 O O . ILE A 1 82 ? -21.249 -6.143 11.052 1.00 96.25 82 ILE A O 1
ATOM 640 N N . GLU A 1 83 ? -21.227 -3.945 10.573 1.00 95.81 83 GLU A N 1
ATOM 641 C CA . GLU A 1 83 ? -22.599 -3.870 10.067 1.00 95.81 83 GLU A CA 1
ATOM 642 C C . GLU A 1 83 ? -22.651 -4.041 8.540 1.00 95.81 83 GLU A C 1
ATOM 644 O O . GLU A 1 83 ? -21.734 -3.659 7.814 1.00 95.81 83 GLU A O 1
ATOM 649 N N . ALA A 1 84 ? -23.741 -4.625 8.038 1.00 96.06 84 ALA A N 1
ATOM 650 C CA . ALA A 1 84 ? -23.972 -4.795 6.605 1.00 96.06 84 ALA A CA 1
ATOM 651 C C . ALA A 1 84 ? -24.465 -3.483 5.948 1.00 96.06 84 ALA A C 1
ATOM 653 O O . ALA A 1 84 ? -25.138 -2.694 6.614 1.00 96.06 84 ALA A O 1
ATOM 654 N N . PRO A 1 85 ? -24.234 -3.269 4.634 1.00 94.50 85 PRO A N 1
ATOM 655 C CA . PRO A 1 85 ? -23.598 -4.173 3.669 1.00 94.50 85 PRO A CA 1
ATOM 656 C C . PRO A 1 85 ? -22.064 -4.169 3.753 1.00 94.50 85 PRO A C 1
ATOM 658 O O . PRO A 1 85 ? -21.446 -3.127 3.932 1.00 94.50 85 PRO A O 1
ATOM 661 N N . VAL A 1 86 ? -21.451 -5.341 3.563 1.00 95.31 86 VAL A N 1
ATOM 662 C CA . VAL A 1 86 ? -19.991 -5.515 3.563 1.00 95.31 86 VAL A CA 1
ATOM 663 C C . VAL A 1 86 ? -19.564 -6.502 2.476 1.00 95.31 86 VAL A C 1
ATOM 665 O O . VAL A 1 86 ? -20.262 -7.482 2.208 1.00 95.31 86 VAL A O 1
ATOM 668 N N . THR A 1 87 ? -18.400 -6.261 1.873 1.00 95.38 87 THR A N 1
ATOM 669 C CA . THR A 1 87 ? -17.738 -7.200 0.959 1.00 95.38 87 THR A CA 1
ATOM 670 C C . THR A 1 87 ? -16.698 -8.004 1.735 1.00 95.38 87 THR A C 1
ATOM 672 O O . THR A 1 87 ? -15.694 -7.458 2.187 1.00 95.38 87 THR A O 1
ATOM 675 N N . VAL A 1 88 ? -16.924 -9.311 1.892 1.00 95.44 88 VAL A N 1
ATOM 676 C CA . VAL A 1 88 ? -15.978 -10.217 2.566 1.00 95.44 88 VAL A CA 1
ATOM 677 C C . VAL A 1 88 ? -15.043 -10.839 1.534 1.00 95.44 88 VAL A C 1
ATOM 679 O O . VAL A 1 88 ? -15.496 -11.432 0.557 1.00 95.44 88 VAL A O 1
ATOM 682 N N . CYS A 1 89 ? -13.738 -10.713 1.765 1.00 95.81 89 CYS A N 1
ATOM 683 C CA . CYS A 1 89 ? -12.692 -11.224 0.882 1.00 95.81 89 CYS A CA 1
ATOM 684 C C . CYS A 1 89 ? -11.875 -12.306 1.597 1.00 95.81 89 CYS A C 1
ATOM 686 O O . CYS A 1 89 ? -11.623 -12.195 2.795 1.00 95.81 89 CYS A O 1
ATOM 688 N N . GLY A 1 90 ? -11.480 -13.349 0.863 1.00 96.44 90 GLY A N 1
ATOM 689 C CA . GLY A 1 90 ? -10.600 -14.406 1.365 1.00 96.44 90 GLY A CA 1
ATOM 690 C C . GLY A 1 90 ? -9.119 -14.064 1.200 1.00 96.44 90 GLY A C 1
ATOM 691 O O . GLY A 1 90 ? -8.724 -12.898 1.193 1.00 96.44 90 GLY A O 1
ATOM 692 N N . ASP A 1 91 ? -8.297 -15.098 1.043 1.00 97.69 91 ASP A N 1
ATOM 693 C CA . ASP A 1 91 ? -6.850 -14.950 0.932 1.00 97.69 91 ASP A CA 1
ATOM 694 C C . ASP A 1 91 ? -6.414 -14.116 -0.284 1.00 97.69 91 ASP A C 1
ATOM 696 O O . ASP A 1 91 ? -6.923 -14.282 -1.392 1.00 97.69 91 ASP A O 1
ATOM 700 N N . ILE A 1 92 ? -5.395 -13.272 -0.080 1.00 97.00 92 ILE A N 1
ATOM 701 C CA . ILE A 1 92 ? -4.792 -12.446 -1.141 1.00 97.00 92 ILE A CA 1
ATOM 702 C C . ILE A 1 92 ? -3.435 -12.992 -1.611 1.00 97.00 92 ILE A C 1
ATOM 704 O O . ILE A 1 92 ? -3.084 -12.831 -2.775 1.00 97.00 92 ILE A O 1
ATOM 708 N N . HIS A 1 93 ? -2.631 -13.591 -0.721 1.00 96.38 93 HIS A N 1
ATOM 709 C CA . HIS A 1 93 ? -1.314 -14.189 -1.038 1.00 96.38 93 HIS A CA 1
ATOM 710 C C . HIS A 1 93 ? -0.341 -13.295 -1.835 1.00 96.38 93 HIS A C 1
ATOM 712 O O . HIS A 1 93 ? 0.492 -13.778 -2.597 1.00 96.38 93 HIS A O 1
ATOM 718 N N . GLY A 1 94 ? -0.424 -11.971 -1.674 1.00 96.56 94 GLY A N 1
ATOM 719 C CA . GLY A 1 94 ? 0.437 -11.031 -2.403 1.00 96.56 94 GLY A CA 1
ATOM 720 C C . GLY A 1 94 ? 0.123 -10.911 -3.901 1.00 96.56 94 GLY A C 1
ATOM 721 O O . GLY A 1 94 ? 0.906 -10.314 -4.640 1.00 96.56 94 GLY A O 1
ATOM 722 N N . GLN A 1 95 ? -1.020 -11.428 -4.358 1.00 97.94 95 GLN A N 1
ATOM 723 C CA . GLN A 1 95 ? -1.485 -11.326 -5.741 1.00 97.94 95 GLN A CA 1
ATOM 724 C C . GLN A 1 95 ? -2.038 -9.920 -6.030 1.00 97.94 95 GLN A C 1
ATOM 726 O O . GLN A 1 95 ? -3.242 -9.702 -6.146 1.00 97.94 95 GLN A O 1
ATOM 731 N N . PHE A 1 96 ? -1.151 -8.926 -6.119 1.00 97.62 96 PHE A N 1
ATOM 732 C CA . PHE A 1 96 ? -1.544 -7.514 -6.200 1.00 97.62 96 PHE A CA 1
ATOM 733 C C . PHE A 1 96 ? -2.419 -7.182 -7.422 1.00 97.62 96 PHE A C 1
ATOM 735 O O . PHE A 1 96 ? -3.368 -6.408 -7.308 1.00 97.62 96 PHE A O 1
ATOM 742 N N . TYR A 1 97 ? -2.149 -7.784 -8.582 1.00 97.50 97 TYR A N 1
ATOM 743 C CA . TYR A 1 97 ? -2.960 -7.562 -9.784 1.00 97.50 97 TYR A CA 1
ATOM 744 C C . TYR A 1 97 ? -4.386 -8.113 -9.630 1.00 97.50 97 TYR A C 1
ATOM 746 O O . TYR A 1 97 ? -5.341 -7.458 -10.049 1.00 97.50 97 TYR A O 1
ATOM 754 N N . ASP A 1 98 ? -4.546 -9.252 -8.953 1.00 96.62 98 ASP A N 1
ATOM 755 C CA . ASP A 1 98 ? -5.863 -9.819 -8.643 1.00 96.62 98 ASP A CA 1
ATOM 756 C C . ASP A 1 98 ? -6.594 -8.975 -7.589 1.00 96.62 98 ASP A C 1
ATOM 758 O O . ASP A 1 98 ? -7.799 -8.755 -7.700 1.00 96.62 98 ASP A O 1
ATOM 762 N N . LEU A 1 99 ? -5.867 -8.397 -6.624 1.00 96.38 99 LEU A N 1
ATOM 763 C CA . LEU A 1 99 ? -6.422 -7.438 -5.663 1.00 96.38 99 LEU A CA 1
ATOM 764 C C . LEU A 1 99 ? -7.002 -6.192 -6.359 1.00 96.38 99 LEU A C 1
ATOM 766 O O . LEU A 1 99 ? -8.044 -5.683 -5.947 1.00 96.38 99 LEU A O 1
ATOM 770 N N . MET A 1 100 ? -6.382 -5.708 -7.442 1.00 95.94 100 MET A N 1
ATOM 771 C CA . MET A 1 100 ? -6.957 -4.604 -8.225 1.00 95.94 100 MET A CA 1
ATOM 772 C C . MET A 1 100 ? -8.291 -4.995 -8.859 1.00 95.94 100 MET A C 1
ATOM 774 O O . MET A 1 100 ? -9.222 -4.188 -8.871 1.00 95.94 100 MET A O 1
ATOM 778 N N . LYS A 1 101 ? -8.400 -6.238 -9.342 1.00 94.44 101 LYS A N 1
ATOM 779 C CA . LYS A 1 101 ? -9.650 -6.758 -9.898 1.00 94.44 101 LYS A CA 1
ATOM 780 C C . LYS A 1 101 ? -10.714 -6.961 -8.822 1.00 94.44 101 LYS A C 1
ATOM 782 O O . LYS A 1 101 ? -11.887 -6.690 -9.068 1.00 94.44 101 LYS A O 1
ATOM 787 N N . LEU A 1 102 ? -10.309 -7.381 -7.626 1.00 96.06 102 LEU A N 1
ATOM 788 C CA . LEU A 1 102 ? -11.193 -7.525 -6.475 1.00 96.06 102 LEU A CA 1
ATOM 789 C C . LEU A 1 102 ? -11.885 -6.200 -6.136 1.00 96.06 102 LEU A C 1
ATOM 791 O O . LEU A 1 102 ? -13.101 -6.200 -5.987 1.00 96.06 102 LEU A O 1
ATOM 795 N N . PHE A 1 103 ? -11.169 -5.070 -6.103 1.00 9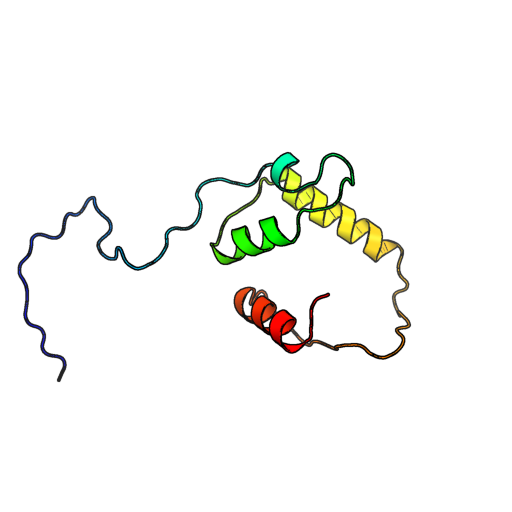5.06 103 PHE A N 1
ATOM 796 C CA . PHE A 1 103 ? -11.796 -3.756 -5.883 1.00 95.06 103 PHE A CA 1
ATOM 797 C C . PHE A 1 103 ? -12.707 -3.313 -7.037 1.00 95.06 103 PHE A C 1
ATOM 799 O O . PHE A 1 103 ? -13.721 -2.662 -6.814 1.00 95.06 103 PHE A O 1
ATOM 806 N N . GLU A 1 104 ? -12.384 -3.672 -8.281 1.00 94.06 104 GLU A N 1
ATOM 807 C CA . GLU A 1 104 ? -13.253 -3.370 -9.427 1.00 94.06 104 GLU A CA 1
ATOM 808 C C . GLU A 1 104 ? -14.610 -4.092 -9.324 1.00 94.06 104 GLU A C 1
ATOM 810 O O . GLU A 1 104 ? -15.638 -3.528 -9.690 1.00 94.06 104 GLU A O 1
ATOM 815 N N . VAL A 1 105 ? -14.620 -5.330 -8.813 1.00 94.00 105 VAL A N 1
ATOM 816 C CA . VAL A 1 105 ? -15.833 -6.155 -8.666 1.00 94.00 105 VAL A CA 1
ATOM 817 C C . VAL A 1 105 ? -16.562 -5.883 -7.346 1.00 94.00 105 VAL A C 1
ATOM 819 O O . VAL A 1 105 ? -17.789 -5.834 -7.323 1.00 94.00 105 VAL A O 1
ATOM 822 N N . GLY A 1 106 ? -15.820 -5.717 -6.251 1.00 92.81 106 GLY A N 1
ATOM 823 C CA . GLY A 1 106 ? -16.344 -5.515 -4.898 1.00 92.81 106 GLY A CA 1
ATOM 824 C C . GLY A 1 106 ? -16.789 -4.084 -4.591 1.00 92.81 106 GLY A C 1
ATOM 825 O O . GLY A 1 106 ? -17.427 -3.867 -3.562 1.00 92.81 106 GLY A O 1
ATOM 826 N N . GLY A 1 107 ? -16.476 -3.135 -5.479 1.00 92.12 107 GLY A N 1
ATOM 827 C CA . GLY A 1 107 ? -16.746 -1.709 -5.317 1.00 92.12 107 GLY A CA 1
ATOM 828 C C . GLY A 1 107 ? -15.548 -0.927 -4.759 1.00 92.12 107 GLY A C 1
ATOM 829 O O . GLY A 1 107 ? -14.630 -1.514 -4.178 1.00 92.12 107 GLY A O 1
ATOM 830 N N . PRO A 1 108 ? -15.529 0.407 -4.953 1.00 89.12 108 PRO A N 1
ATOM 831 C CA . PRO A 1 108 ? -14.496 1.259 -4.375 1.00 89.12 108 PRO A CA 1
ATOM 832 C C . PRO A 1 108 ? -14.543 1.201 -2.832 1.00 89.12 108 PRO A C 1
ATOM 834 O O . PRO A 1 108 ? -15.647 1.184 -2.281 1.00 89.12 108 PRO A O 1
ATOM 837 N N . PRO A 1 109 ? -13.377 1.158 -2.155 1.00 85.94 109 PRO A N 1
ATOM 838 C CA . PRO A 1 109 ? -13.285 1.166 -0.694 1.00 85.94 109 PRO A CA 1
ATOM 839 C C . PRO A 1 109 ? -13.663 2.515 -0.068 1.00 85.94 109 PRO A C 1
ATOM 841 O O . PRO A 1 109 ? -13.527 3.559 -0.750 1.00 85.94 109 PRO A O 1
#